Protein AF-A0A7K7GGV1-F1 (afdb_monomer_lite)

Organism: Erithacus rubecula (NCBI:txid37610)

pLDDT: mean 82.81, std 15.54, range [41.47, 95.69]

Structure (mmCIF, N/CA/C/O backbone):
data_AF-A0A7K7GGV1-F1
#
_entry.id   AF-A0A7K7GGV1-F1
#
loop_
_atom_site.group_PDB
_atom_site.id
_atom_site.type_symbol
_atom_site.label_atom_id
_atom_site.label_alt_id
_atom_site.label_comp_id
_atom_site.label_asym_id
_atom_site.label_entity_id
_atom_site.label_seq_id
_atom_site.pdbx_PDB_ins_code
_atom_site.Cartn_x
_atom_site.Cartn_y
_atom_site.Cartn_z
_atom_site.occupancy
_atom_site.B_iso_or_equiv
_atom_site.auth_seq_id
_atom_site.auth_comp_id
_atom_site.auth_asym_id
_atom_si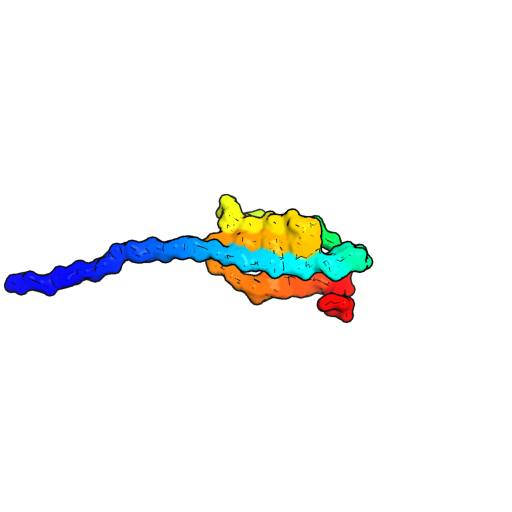te.auth_atom_id
_atom_site.pdbx_PDB_model_num
ATOM 1 N N . LEU A 1 1 ? -37.033 -0.788 49.233 1.00 42.41 1 LEU A N 1
ATOM 2 C CA . LEU A 1 1 ? -36.267 -1.973 48.783 1.00 42.41 1 LEU A CA 1
ATOM 3 C C . LEU A 1 1 ? -35.799 -1.746 47.347 1.00 42.41 1 LEU A C 1
ATOM 5 O O . LEU A 1 1 ? -36.623 -1.441 46.496 1.00 42.41 1 LEU A O 1
ATOM 9 N N . GLN A 1 2 ? -34.486 -1.809 47.111 1.00 47.03 2 GLN A N 1
ATOM 10 C CA . GLN A 1 2 ? -33.837 -1.653 45.804 1.00 47.03 2 GLN A CA 1
ATOM 11 C C . GLN A 1 2 ? -34.237 -2.741 44.804 1.00 47.03 2 GLN A C 1
ATOM 13 O O . GLN A 1 2 ? -34.271 -3.906 45.179 1.00 47.03 2 GLN A O 1
ATOM 18 N N . GLN A 1 3 ? -34.309 -2.382 43.518 1.00 43.34 3 GLN A N 1
ATOM 19 C CA . GLN A 1 3 ? -33.753 -3.218 42.447 1.00 43.34 3 GLN A CA 1
ATOM 20 C C . GLN A 1 3 ? -33.057 -2.332 41.398 1.00 43.34 3 GLN A C 1
ATOM 22 O O . GLN A 1 3 ? -33.677 -1.805 40.478 1.00 43.34 3 GLN A O 1
ATOM 27 N N . LYS A 1 4 ? -31.736 -2.156 41.547 1.00 46.59 4 LYS A N 1
ATOM 28 C CA . LYS A 1 4 ? -30.850 -1.706 40.464 1.00 46.59 4 LYS A CA 1
ATOM 29 C C . LYS A 1 4 ? -30.477 -2.935 39.632 1.00 46.59 4 LYS A C 1
ATOM 31 O O . LYS A 1 4 ? -29.811 -3.832 40.139 1.00 46.59 4 LYS A O 1
ATOM 36 N N . LYS A 1 5 ? -30.882 -2.968 38.360 1.00 41.47 5 LYS A N 1
ATOM 37 C CA . LYS A 1 5 ? -30.374 -3.939 37.378 1.00 41.47 5 LYS A CA 1
ATOM 38 C C . LYS A 1 5 ? -28.908 -3.606 37.052 1.00 41.47 5 LYS A C 1
ATOM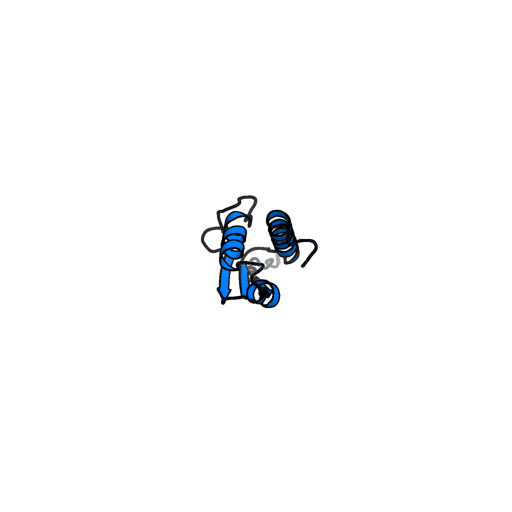 40 O O . LYS A 1 5 ? -28.619 -2.437 36.784 1.00 41.47 5 LYS A O 1
ATOM 45 N N . PRO A 1 6 ? -27.974 -4.573 37.056 1.00 41.56 6 PRO A N 1
ATOM 46 C CA . PRO A 1 6 ? -26.603 -4.314 36.643 1.00 41.56 6 PRO A CA 1
ATOM 47 C C . PRO A 1 6 ? -26.564 -4.108 35.125 1.00 41.56 6 PRO A C 1
ATOM 49 O O . PRO A 1 6 ? -26.931 -4.990 34.351 1.00 41.56 6 PRO A O 1
ATOM 52 N N . ALA A 1 7 ? -26.119 -2.928 34.691 1.00 43.97 7 ALA A N 1
ATOM 53 C CA . ALA A 1 7 ? -25.732 -2.700 33.307 1.00 43.97 7 ALA A CA 1
ATOM 54 C C . ALA A 1 7 ? -24.535 -3.608 32.993 1.00 43.97 7 ALA A C 1
ATOM 56 O O . ALA A 1 7 ? -23.476 -3.487 33.614 1.00 43.97 7 ALA A O 1
ATOM 57 N N . ALA A 1 8 ? -24.723 -4.540 32.059 1.00 45.31 8 ALA A N 1
ATOM 58 C CA . ALA A 1 8 ? -23.690 -5.459 31.612 1.00 45.31 8 ALA A CA 1
ATOM 59 C C . ALA A 1 8 ? -22.495 -4.674 31.042 1.00 45.31 8 ALA A C 1
ATOM 61 O O . ALA A 1 8 ? -22.515 -4.178 29.916 1.00 45.31 8 ALA A O 1
ATOM 62 N N . LYS A 1 9 ? -21.435 -4.557 31.845 1.00 46.03 9 LYS A N 1
ATOM 63 C CA . LYS A 1 9 ? -20.095 -4.220 31.371 1.00 46.03 9 LYS A CA 1
ATOM 64 C C . LYS A 1 9 ? -19.559 -5.401 30.562 1.00 46.03 9 LYS A C 1
ATOM 66 O O . LYS A 1 9 ? -19.580 -6.530 31.037 1.00 46.03 9 LYS A O 1
ATOM 71 N N . GLY A 1 10 ? -18.956 -5.104 29.412 1.00 47.44 10 GLY A N 1
ATOM 72 C CA . GLY A 1 10 ? -17.844 -5.915 28.914 1.00 47.44 10 GLY A CA 1
ATOM 73 C C . GLY A 1 10 ? -18.129 -6.836 27.734 1.00 47.44 10 GLY A C 1
ATOM 74 O O . GLY A 1 10 ? -17.791 -8.011 27.778 1.00 47.44 10 GLY A O 1
ATOM 75 N N . GLY A 1 11 ? -18.611 -6.295 26.617 1.00 47.25 11 GLY A N 1
ATOM 76 C CA . GLY A 1 11 ? -18.269 -6.880 25.323 1.00 47.25 11 GLY A CA 1
ATOM 77 C C . GLY A 1 11 ? -16.868 -6.416 24.931 1.00 47.25 11 GLY A C 1
ATOM 78 O O . GLY A 1 11 ? -16.732 -5.326 24.377 1.00 47.25 11 GLY A O 1
ATOM 79 N N . LYS A 1 12 ? -15.813 -7.197 25.213 1.00 54.38 12 LYS A N 1
ATOM 80 C CA . LYS A 1 12 ? -14.521 -7.017 24.524 1.00 54.38 12 LYS A CA 1
ATOM 81 C C . LYS A 1 12 ? -14.832 -7.115 23.029 1.00 54.38 12 LYS A C 1
ATOM 83 O O . LYS A 1 12 ? -15.096 -8.210 22.539 1.00 54.38 12 LYS A O 1
ATOM 88 N N . LYS A 1 13 ? -14.873 -5.978 22.318 1.00 57.56 13 LYS A N 1
ATOM 89 C CA . LYS A 1 13 ? -14.984 -5.955 20.854 1.00 57.56 13 LYS A CA 1
ATOM 90 C C . LYS A 1 13 ? -13.917 -6.913 20.335 1.00 57.56 13 LYS A C 1
ATOM 92 O O . LYS A 1 13 ? -12.733 -6.677 20.580 1.00 57.56 13 LYS A O 1
ATOM 97 N N . LYS A 1 14 ? -14.332 -8.009 19.687 1.00 61.91 14 LYS A N 1
ATOM 98 C CA . LYS A 1 14 ? -13.402 -8.888 18.970 1.00 61.91 14 LYS A CA 1
ATOM 99 C C . LYS A 1 14 ? -12.551 -7.976 18.092 1.00 61.91 14 LYS A C 1
ATOM 101 O O . LYS A 1 14 ? -13.118 -7.205 17.316 1.00 61.91 14 LYS A O 1
ATOM 106 N N . LYS A 1 15 ? -11.226 -8.016 18.266 1.00 64.81 15 LYS A N 1
ATOM 107 C CA . LYS A 1 15 ? -10.289 -7.341 17.363 1.00 64.81 15 LYS A CA 1
ATOM 108 C C . LYS A 1 15 ? -10.647 -7.804 15.954 1.00 64.81 15 LYS A C 1
ATOM 110 O O . LYS A 1 15 ? -10.504 -8.983 15.639 1.00 64.81 15 LYS A O 1
ATOM 115 N N . GLN A 1 16 ? -11.225 -6.909 15.160 1.00 76.62 16 GLN A N 1
ATOM 116 C CA . GLN A 1 16 ? -11.547 -7.211 13.777 1.00 76.62 16 GLN A CA 1
ATOM 117 C C . GLN A 1 16 ? -10.246 -7.145 12.998 1.00 76.62 16 GLN A C 1
ATOM 119 O O . GLN A 1 16 ? -9.666 -6.077 12.830 1.00 76.62 16 GLN A O 1
ATOM 124 N N . VAL A 1 17 ? -9.799 -8.311 12.551 1.00 85.56 17 VAL A N 1
ATOM 125 C CA . VAL A 1 17 ? -8.700 -8.424 11.605 1.00 85.56 17 VAL A CA 1
ATOM 126 C C . VAL A 1 17 ? -9.270 -8.131 10.222 1.00 85.56 17 VAL A C 1
ATOM 128 O O . VAL A 1 17 ? -10.125 -8.862 9.723 1.00 85.56 17 VAL A O 1
ATOM 131 N N . LEU A 1 18 ? -8.838 -7.028 9.623 1.00 90.75 18 LEU A N 1
ATOM 132 C CA . LEU A 1 18 ? -9.203 -6.635 8.267 1.00 90.75 18 LEU A CA 1
ATOM 133 C C . LEU A 1 18 ? -8.099 -7.095 7.321 1.00 90.75 18 LEU A C 1
ATOM 135 O O . LEU A 1 18 ? -6.925 -6.845 7.582 1.00 90.75 18 LEU A O 1
ATOM 139 N N . LYS A 1 19 ? -8.474 -7.743 6.219 1.00 93.19 19 LYS A N 1
ATOM 140 C CA . LYS A 1 19 ? -7.547 -8.218 5.190 1.00 93.19 19 LYS A CA 1
ATOM 141 C C . LYS A 1 19 ? -7.866 -7.535 3.868 1.00 93.19 19 LYS A C 1
ATOM 143 O O . LYS A 1 19 ? -9.005 -7.565 3.406 1.00 93.19 19 LYS A O 1
ATOM 148 N N . PHE A 1 20 ? -6.856 -6.936 3.256 1.00 93.75 20 PHE A N 1
ATOM 149 C CA . PHE A 1 20 ? -6.953 -6.272 1.965 1.00 93.75 20 PHE A CA 1
ATOM 150 C C . PHE A 1 20 ? -5.944 -6.887 1.012 1.00 93.75 20 PHE A C 1
ATOM 152 O O . PHE A 1 20 ? -4.765 -6.976 1.333 1.00 93.75 20 PHE A O 1
ATOM 159 N N . THR A 1 21 ? -6.400 -7.286 -0.167 1.00 93.00 21 THR A N 1
ATOM 160 C CA . THR A 1 21 ? -5.536 -7.786 -1.233 1.00 93.00 21 THR A CA 1
ATOM 161 C C . THR A 1 21 ? -5.434 -6.747 -2.341 1.00 93.00 21 THR A C 1
ATOM 163 O O . THR A 1 21 ? -6.418 -6.107 -2.726 1.00 93.00 21 THR A O 1
ATOM 166 N N . LEU A 1 22 ? -4.215 -6.559 -2.825 1.00 91.88 22 LEU A N 1
ATOM 167 C CA . LEU A 1 22 ? -3.864 -5.757 -3.983 1.00 91.88 22 LEU A CA 1
ATOM 168 C C . LEU A 1 22 ? -3.308 -6.709 -5.030 1.00 91.88 22 LEU A C 1
ATOM 170 O O . LEU A 1 22 ? -2.316 -7.395 -4.778 1.00 91.88 22 LEU A O 1
ATOM 174 N N . ASP A 1 23 ? -3.975 -6.763 -6.174 1.00 92.19 23 ASP A N 1
ATOM 175 C CA . ASP A 1 23 ? -3.501 -7.523 -7.318 1.00 92.19 23 ASP A CA 1
ATOM 176 C C . ASP A 1 23 ? -2.699 -6.593 -8.228 1.00 92.19 23 ASP A C 1
ATOM 178 O O . ASP A 1 23 ? -3.223 -5.590 -8.715 1.00 92.19 23 ASP A O 1
ATOM 182 N N . CYS A 1 24 ? -1.415 -6.895 -8.386 1.00 90.00 24 CYS A N 1
ATOM 183 C CA . CYS A 1 24 ? -0.484 -6.171 -9.241 1.00 90.00 24 CYS A CA 1
ATOM 184 C C . CYS A 1 24 ? 0.081 -7.097 -10.332 1.00 90.00 24 CYS A C 1
ATOM 186 O O . CYS A 1 24 ? 1.163 -6.835 -10.836 1.00 90.00 24 CYS A O 1
ATOM 188 N N . THR A 1 25 ? -0.620 -8.180 -10.690 1.00 90.50 25 THR A N 1
ATOM 189 C CA . THR A 1 25 ? -0.212 -9.140 -11.739 1.00 90.50 25 THR A CA 1
ATOM 190 C C . THR A 1 25 ? 0.139 -8.468 -13.060 1.00 90.50 25 THR A C 1
ATOM 192 O O . THR A 1 25 ? 1.304 -8.507 -13.437 1.00 90.50 25 THR A O 1
ATOM 195 N N . HIS A 1 26 ? -0.809 -7.774 -13.691 1.00 89.38 26 HIS A N 1
ATOM 196 C CA . HIS A 1 26 ? -0.590 -7.105 -14.981 1.00 89.38 26 HIS A CA 1
ATOM 197 C C . HIS A 1 26 ? 0.631 -6.161 -15.002 1.00 89.38 26 HIS A C 1
ATOM 199 O O . HIS A 1 26 ? 1.546 -6.404 -15.782 1.00 89.38 26 HIS A O 1
ATOM 205 N N . PRO A 1 27 ? 0.751 -5.152 -14.112 1.00 89.31 27 PRO A N 1
ATOM 206 C CA . PRO A 1 27 ? 1.887 -4.228 -14.168 1.00 89.31 27 PRO A CA 1
ATOM 207 C C . PRO A 1 27 ? 3.234 -4.865 -13.789 1.00 89.31 27 PRO A C 1
ATOM 209 O O . PRO A 1 27 ? 4.283 -4.325 -14.138 1.00 89.31 27 PRO A O 1
ATOM 212 N N . VAL A 1 28 ? 3.233 -5.974 -13.042 1.00 89.06 28 VAL A N 1
ATOM 213 C CA . VAL A 1 28 ? 4.463 -6.712 -12.707 1.00 89.06 28 VAL A CA 1
ATOM 214 C C . VAL A 1 28 ? 4.894 -7.602 -13.874 1.00 89.06 28 VAL A C 1
ATOM 216 O O . VAL A 1 28 ? 6.087 -7.699 -14.145 1.00 89.06 28 VAL A O 1
ATOM 219 N N . GLU A 1 29 ? 3.949 -8.231 -14.575 1.00 89.94 29 GLU A N 1
ATOM 220 C CA . GLU A 1 29 ? 4.215 -9.044 -15.770 1.00 89.94 29 GLU A CA 1
ATOM 221 C C . GLU A 1 29 ? 4.698 -8.190 -16.946 1.00 89.94 29 GLU A C 1
ATOM 223 O O . GLU A 1 29 ? 5.656 -8.569 -17.616 1.00 89.94 29 GLU A O 1
ATOM 228 N N . ASP A 1 30 ? 4.130 -6.995 -17.112 1.00 87.69 30 ASP A N 1
ATOM 229 C CA . ASP A 1 30 ? 4.571 -6.008 -18.105 1.00 87.69 30 ASP A CA 1
ATOM 230 C C . ASP A 1 30 ? 5.943 -5.383 -17.762 1.00 87.69 30 ASP A C 1
ATOM 232 O O . ASP A 1 30 ? 6.496 -4.608 -18.542 1.00 87.69 30 ASP A O 1
ATOM 236 N N . GLY A 1 31 ? 6.503 -5.681 -16.582 1.00 84.75 31 GLY A N 1
ATOM 237 C CA . GLY A 1 31 ? 7.810 -5.191 -16.132 1.00 84.75 31 GLY A CA 1
ATOM 238 C C . GLY A 1 31 ? 7.850 -3.706 -15.750 1.00 84.75 31 GLY A C 1
ATOM 239 O O . GLY A 1 31 ? 8.922 -3.171 -15.471 1.00 84.75 31 GLY A O 1
ATOM 240 N N . ILE A 1 32 ? 6.699 -3.028 -15.711 1.00 87.88 32 ILE A N 1
ATOM 241 C CA . ILE A 1 32 ? 6.593 -1.587 -15.429 1.00 87.88 32 ILE A CA 1
ATOM 242 C C . ILE A 1 32 ? 6.539 -1.263 -13.928 1.00 87.88 32 ILE A C 1
ATOM 244 O O . ILE A 1 32 ? 6.816 -0.132 -13.526 1.00 87.88 32 ILE A O 1
ATOM 248 N N . MET A 1 33 ? 6.174 -2.233 -13.084 1.00 87.62 33 MET A N 1
ATOM 249 C CA . MET A 1 33 ? 6.095 -2.088 -11.629 1.00 87.62 33 MET A CA 1
ATOM 250 C C . MET A 1 33 ? 6.873 -3.196 -10.922 1.00 87.62 33 MET A C 1
ATOM 252 O O . MET A 1 33 ? 6.699 -4.376 -11.207 1.00 87.62 33 MET A O 1
ATOM 256 N N . ASP A 1 34 ? 7.646 -2.818 -9.905 1.00 89.38 34 ASP A N 1
ATOM 257 C CA . ASP A 1 34 ? 8.276 -3.769 -8.992 1.00 89.38 34 ASP A CA 1
ATOM 258 C C . ASP A 1 34 ? 7.460 -3.915 -7.697 1.00 89.38 34 ASP A C 1
ATOM 260 O O . ASP A 1 34 ? 7.310 -2.972 -6.908 1.00 89.38 34 ASP A O 1
ATOM 264 N N . ALA A 1 35 ? 6.953 -5.127 -7.459 1.00 90.00 35 ALA A N 1
ATOM 265 C CA . ALA A 1 35 ? 6.205 -5.469 -6.256 1.00 90.00 35 ALA A CA 1
ATOM 266 C C . ALA A 1 35 ? 7.049 -5.369 -4.972 1.00 90.00 35 ALA A C 1
ATOM 268 O O . ALA A 1 35 ? 6.488 -5.067 -3.920 1.00 90.00 35 ALA A O 1
ATOM 269 N N . ALA A 1 36 ? 8.367 -5.597 -5.032 1.00 91.19 36 ALA A N 1
ATOM 270 C CA . ALA A 1 36 ? 9.247 -5.487 -3.866 1.00 91.19 36 ALA A CA 1
ATOM 271 C C . ALA A 1 36 ? 9.416 -4.021 -3.433 1.00 91.19 36 ALA A C 1
ATOM 273 O O . ALA A 1 36 ? 9.199 -3.678 -2.271 1.00 91.19 36 ALA A O 1
ATOM 274 N N . ASN A 1 37 ? 9.701 -3.128 -4.383 1.00 91.56 37 ASN A N 1
ATOM 275 C CA . ASN A 1 37 ? 9.747 -1.689 -4.123 1.00 91.56 37 ASN A CA 1
ATOM 276 C C . ASN A 1 37 ? 8.389 -1.145 -3.632 1.00 91.56 37 ASN A C 1
ATOM 278 O O . ASN A 1 37 ? 8.325 -0.291 -2.743 1.00 91.56 37 ASN A O 1
ATOM 282 N N . PHE A 1 38 ? 7.275 -1.644 -4.178 1.00 91.50 38 PHE A N 1
ATOM 283 C CA . PHE A 1 38 ? 5.950 -1.233 -3.717 1.00 91.50 38 PHE A CA 1
ATOM 284 C C . PHE A 1 38 ? 5.633 -1.726 -2.291 1.00 91.50 38 PHE A C 1
ATOM 286 O O . PHE A 1 38 ? 5.074 -0.968 -1.495 1.00 91.50 38 PHE A O 1
ATOM 293 N N . GLU A 1 39 ? 6.044 -2.944 -1.928 1.00 91.94 39 GLU A N 1
ATOM 294 C CA . GLU A 1 39 ? 5.968 -3.466 -0.556 1.00 91.94 39 GLU A CA 1
ATOM 295 C C . GLU A 1 39 ? 6.735 -2.569 0.430 1.00 91.94 39 GLU A C 1
ATOM 297 O O . GLU A 1 39 ? 6.161 -2.123 1.430 1.00 91.94 39 GLU A O 1
ATOM 302 N N . GLN A 1 40 ? 7.988 -2.225 0.117 1.00 91.94 40 GLN A N 1
ATOM 303 C CA . GLN A 1 40 ? 8.804 -1.335 0.946 1.00 91.94 40 GLN A CA 1
ATOM 304 C C . GLN A 1 40 ? 8.164 0.054 1.090 1.00 91.94 40 GLN A C 1
ATOM 306 O O . GLN A 1 40 ? 8.064 0.601 2.192 1.00 91.94 40 GLN A O 1
ATOM 311 N N . PHE A 1 41 ? 7.634 0.609 -0.004 1.00 93.25 41 PHE A N 1
ATOM 312 C CA . PHE A 1 41 ? 6.918 1.881 0.037 1.00 93.25 41 PHE A CA 1
ATOM 313 C C . PHE A 1 41 ? 5.715 1.839 0.988 1.00 93.25 41 PHE A C 1
ATOM 315 O O . PHE A 1 41 ? 5.455 2.809 1.704 1.00 93.25 41 PHE A O 1
ATOM 322 N N . LEU A 1 42 ? 4.958 0.739 1.008 1.00 92.62 42 LEU A N 1
ATOM 323 C CA . LEU A 1 42 ? 3.836 0.589 1.931 1.00 92.62 42 LEU A CA 1
ATOM 324 C C . LEU A 1 42 ? 4.314 0.496 3.385 1.00 92.62 42 LEU A C 1
ATOM 326 O O . LEU A 1 42 ? 3.731 1.172 4.234 1.00 92.62 42 LEU A O 1
ATOM 330 N N . GLN A 1 43 ? 5.385 -0.250 3.670 1.00 90.56 43 GLN A N 1
ATOM 331 C CA . GLN A 1 43 ? 5.966 -0.341 5.017 1.00 90.56 43 GLN A CA 1
ATOM 332 C C . GLN A 1 43 ? 6.373 1.039 5.561 1.00 90.56 43 GLN A C 1
ATOM 334 O O . GLN A 1 43 ? 6.048 1.387 6.697 1.00 90.56 43 GLN A O 1
ATOM 339 N N . GLU A 1 44 ? 7.006 1.871 4.734 1.00 91.62 44 GLU A N 1
ATOM 340 C CA . GLU A 1 44 ? 7.467 3.203 5.138 1.00 91.62 44 GLU A CA 1
ATOM 341 C C . GLU A 1 44 ? 6.331 4.235 5.238 1.00 91.62 44 GLU A C 1
ATOM 343 O O . GLU A 1 44 ? 6.377 5.162 6.053 1.00 91.62 44 GLU A O 1
ATOM 348 N N . ARG A 1 45 ? 5.306 4.131 4.381 1.00 92.44 45 ARG A N 1
ATOM 349 C CA . ARG A 1 45 ? 4.295 5.193 4.204 1.00 92.44 45 ARG A CA 1
ATOM 350 C C . ARG A 1 45 ? 2.978 4.934 4.910 1.00 92.44 45 ARG A C 1
ATOM 352 O O . ARG A 1 45 ? 2.217 5.895 5.089 1.00 92.44 45 ARG A O 1
ATOM 359 N N . ILE A 1 46 ? 2.697 3.696 5.309 1.00 91.88 46 ILE A N 1
ATOM 360 C CA . ILE A 1 46 ? 1.551 3.400 6.164 1.00 91.88 46 ILE A CA 1
ATOM 361 C C . ILE A 1 46 ? 1.757 4.075 7.518 1.00 91.88 46 ILE A C 1
ATOM 363 O O . ILE A 1 46 ? 2.797 3.958 8.163 1.00 91.88 46 ILE A O 1
ATOM 367 N N . LYS A 1 47 ? 0.729 4.813 7.934 1.00 90.00 47 LYS A N 1
ATOM 368 C CA . LYS A 1 47 ? 0.657 5.452 9.238 1.00 90.00 47 LYS A CA 1
ATOM 369 C C . LYS A 1 47 ? -0.267 4.669 10.149 1.00 90.00 47 LYS A C 1
ATOM 371 O O . LYS A 1 47 ? -1.430 4.456 9.809 1.00 90.00 47 LYS A O 1
ATOM 376 N N . VAL A 1 48 ? 0.228 4.340 11.335 1.00 87.75 48 VAL A N 1
ATOM 377 C CA . VAL A 1 48 ? -0.572 3.800 12.435 1.00 87.75 48 VAL A CA 1
ATOM 378 C C . VAL A 1 48 ? -0.615 4.864 13.526 1.00 87.75 48 VAL A C 1
ATOM 380 O O . VAL A 1 48 ? 0.421 5.356 13.969 1.00 87.75 48 VAL A O 1
ATOM 383 N N . ASN A 1 49 ? -1.821 5.289 13.914 1.00 84.44 49 ASN A N 1
ATOM 384 C CA . ASN A 1 49 ? -2.033 6.336 14.923 1.00 84.44 49 ASN A CA 1
ATOM 385 C C . ASN A 1 49 ? -1.236 7.640 14.660 1.00 84.44 49 ASN A C 1
ATOM 387 O O . ASN A 1 49 ? -0.670 8.244 15.567 1.00 84.44 49 ASN A O 1
ATOM 391 N N . GLY A 1 50 ? -1.125 8.039 13.387 1.00 83.88 50 GLY A N 1
ATOM 392 C CA . GLY A 1 50 ? -0.415 9.254 12.962 1.00 83.88 50 GLY A CA 1
ATOM 393 C C . GLY A 1 50 ? 1.097 9.106 12.747 1.00 83.88 50 GLY A C 1
ATOM 394 O O . GLY A 1 50 ? 1.691 9.988 12.125 1.00 83.88 50 GLY A O 1
ATOM 395 N N . LYS A 1 51 ? 1.716 7.992 13.160 1.00 85.19 51 LYS A N 1
ATOM 396 C CA . LYS A 1 51 ? 3.157 7.733 12.986 1.00 85.19 51 LYS A CA 1
ATOM 397 C C . LYS A 1 51 ? 3.415 6.826 11.780 1.00 85.19 51 LYS A C 1
ATOM 399 O O . LYS A 1 51 ? 2.778 5.786 11.650 1.00 85.19 51 LYS A O 1
ATOM 404 N N . ALA A 1 52 ? 4.318 7.246 10.892 1.00 83.69 52 ALA A N 1
ATOM 405 C CA . ALA A 1 52 ? 4.760 6.476 9.723 1.00 83.69 52 ALA A CA 1
ATOM 406 C C . ALA A 1 52 ? 5.957 5.578 10.077 1.00 83.69 52 ALA A C 1
ATOM 408 O O . ALA A 1 52 ? 6.660 5.872 11.042 1.00 83.69 52 ALA A O 1
ATOM 409 N N . GLY A 1 53 ? 6.187 4.506 9.313 1.00 73.94 53 GLY A N 1
ATOM 410 C CA . GLY A 1 53 ? 7.360 3.629 9.463 1.00 73.94 53 GLY A CA 1
ATOM 411 C C . GLY A 1 53 ? 7.382 2.769 10.732 1.00 73.94 53 GLY A C 1
ATOM 412 O O . GLY A 1 53 ? 8.286 1.965 10.920 1.00 73.94 53 GLY A O 1
ATOM 413 N N . ASN A 1 54 ? 6.375 2.900 11.596 1.00 78.88 54 ASN A N 1
ATOM 414 C CA . ASN A 1 54 ? 6.176 2.036 12.747 1.00 78.88 54 ASN A CA 1
ATOM 415 C C . ASN A 1 54 ? 4.812 1.362 12.606 1.00 78.88 54 ASN A C 1
ATOM 417 O O . ASN A 1 54 ? 3.788 1.923 13.000 1.00 78.88 54 ASN A O 1
ATOM 421 N N . LEU A 1 55 ? 4.802 0.149 12.045 1.00 78.88 55 LEU A N 1
ATOM 422 C CA . LEU A 1 55 ? 3.609 -0.685 11.834 1.00 78.88 55 LEU A CA 1
ATOM 423 C C . LEU A 1 55 ? 2.979 -1.197 13.153 1.00 78.88 55 LEU A C 1
ATOM 425 O O . LEU A 1 55 ? 2.229 -2.174 13.170 1.00 78.88 55 LEU A O 1
ATOM 429 N N . GLY A 1 56 ? 3.279 -0.535 14.275 1.00 65.38 56 GLY A N 1
ATOM 430 C CA . GLY A 1 56 ? 2.691 -0.778 15.585 1.00 65.38 56 GLY A CA 1
ATOM 431 C C . GLY A 1 56 ? 3.135 -2.087 16.229 1.00 65.38 56 GLY A C 1
ATOM 432 O O . GLY A 1 56 ? 2.357 -2.653 16.984 1.00 65.38 56 GLY A O 1
ATOM 433 N N . GLY A 1 57 ? 4.333 -2.594 15.913 1.00 72.56 57 GLY A N 1
ATOM 434 C CA . GLY A 1 57 ? 4.827 -3.867 16.457 1.00 72.56 57 GLY A CA 1
ATOM 435 C C . GLY A 1 57 ? 4.074 -5.103 15.947 1.00 72.56 57 GLY A C 1
ATOM 436 O O . GLY A 1 57 ? 3.892 -6.051 16.702 1.00 72.56 57 GLY A O 1
ATOM 437 N N . GLY A 1 58 ? 3.602 -5.081 14.694 1.00 74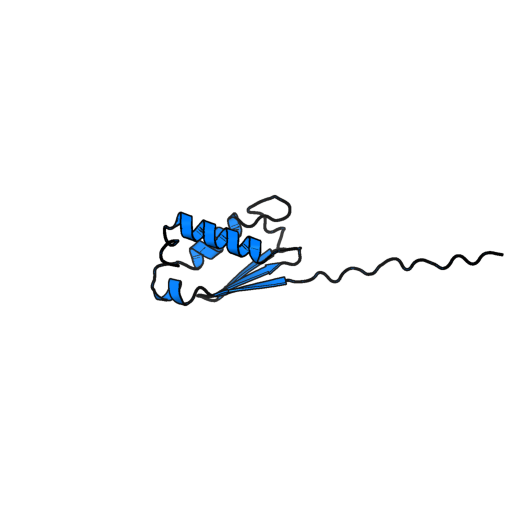.12 58 GLY A N 1
ATOM 438 C CA . GLY A 1 58 ? 2.886 -6.204 14.063 1.00 74.12 58 GLY A CA 1
ATOM 439 C C . GLY A 1 58 ? 1.369 -6.025 13.960 1.00 74.12 58 GLY A C 1
ATOM 440 O O . GLY A 1 58 ? 0.671 -6.920 13.502 1.00 74.12 58 GLY A O 1
ATOM 441 N N . VAL A 1 59 ? 0.844 -4.857 14.340 1.00 85.50 59 VAL A N 1
ATOM 442 C CA . VAL A 1 59 ? -0.589 -4.528 14.233 1.00 85.50 59 VAL A CA 1
ATOM 443 C C . VAL A 1 59 ? -1.056 -4.424 12.777 1.00 85.50 59 VAL A C 1
ATOM 445 O O . VAL A 1 59 ? -2.218 -4.713 12.475 1.00 85.50 59 VAL A O 1
ATOM 448 N N . VAL A 1 60 ? -0.167 -3.978 11.887 1.00 88.62 60 VAL A N 1
ATOM 449 C CA . VAL A 1 60 ? -0.357 -4.035 10.437 1.00 88.62 60 VAL A CA 1
ATOM 450 C C . VAL A 1 60 ? 0.744 -4.910 9.857 1.00 88.62 60 VAL A C 1
ATOM 452 O O . VAL A 1 60 ? 1.922 -4.598 10.015 1.00 88.62 60 VAL A O 1
ATOM 455 N N . THR A 1 61 ? 0.364 -5.985 9.177 1.00 90.44 61 THR A N 1
ATOM 456 C CA . THR A 1 61 ? 1.285 -6.861 8.455 1.00 90.44 61 THR A CA 1
ATOM 457 C C . THR A 1 61 ? 1.079 -6.702 6.958 1.00 90.44 61 THR A C 1
ATOM 459 O O . THR A 1 61 ? -0.037 -6.491 6.474 1.00 90.44 61 THR A O 1
ATOM 462 N N . ILE A 1 62 ? 2.182 -6.746 6.222 1.00 91.50 62 ILE A N 1
ATOM 463 C CA . ILE A 1 62 ? 2.201 -6.672 4.766 1.00 91.50 62 ILE A CA 1
ATOM 464 C C . ILE A 1 62 ? 2.924 -7.928 4.303 1.00 91.50 62 ILE A C 1
ATOM 466 O O . ILE A 1 62 ? 4.026 -8.201 4.766 1.00 91.50 62 ILE A O 1
ATOM 470 N N . GLU A 1 63 ? 2.287 -8.691 3.429 1.00 92.00 63 GLU A N 1
ATOM 471 C CA . GLU A 1 63 ? 2.827 -9.921 2.863 1.00 92.00 63 GLU A CA 1
ATOM 472 C C . GLU A 1 63 ? 2.803 -9.825 1.342 1.00 92.00 63 GLU A C 1
ATOM 474 O O . GLU A 1 63 ? 1.788 -9.450 0.746 1.00 92.00 63 GLU A O 1
ATOM 479 N N . ARG A 1 64 ? 3.909 -10.203 0.702 1.00 92.25 64 ARG A N 1
ATOM 480 C CA . ARG A 1 64 ? 4.017 -10.273 -0.754 1.00 92.25 64 ARG A CA 1
ATOM 481 C C . ARG A 1 64 ? 3.963 -11.721 -1.229 1.00 92.25 64 ARG A C 1
ATOM 483 O O . ARG A 1 64 ? 4.770 -12.559 -0.845 1.00 92.25 64 ARG A O 1
ATOM 490 N N . SER A 1 65 ? 3.043 -11.996 -2.143 1.00 91.06 65 SER A N 1
ATOM 491 C CA . SER A 1 65 ? 2.909 -13.256 -2.875 1.00 91.06 65 SER A CA 1
ATOM 492 C C . SER A 1 65 ? 3.197 -13.004 -4.356 1.00 91.06 65 SER A C 1
ATOM 494 O O . SER A 1 65 ? 2.284 -12.969 -5.181 1.00 91.06 65 SER A O 1
ATOM 496 N N . LYS A 1 66 ? 4.480 -12.779 -4.674 1.00 85.19 66 LYS A N 1
ATOM 497 C CA . LYS A 1 66 ? 5.018 -12.440 -6.006 1.00 85.19 66 LYS A CA 1
ATOM 498 C C . LYS A 1 66 ? 4.407 -11.163 -6.603 1.00 85.19 66 LYS A C 1
ATOM 500 O O . LYS A 1 66 ? 5.000 -10.101 -6.449 1.00 85.19 66 LYS A O 1
ATOM 505 N N . SER A 1 67 ? 3.220 -11.257 -7.196 1.00 88.31 67 SER A N 1
ATOM 506 C CA . SER A 1 67 ? 2.503 -10.140 -7.831 1.00 88.31 67 SER A CA 1
ATOM 507 C C . SER A 1 67 ? 1.291 -9.659 -7.027 1.00 88.31 67 SER A C 1
ATOM 509 O O . SER A 1 67 ? 0.626 -8.703 -7.415 1.00 88.31 67 SER A O 1
ATOM 511 N N . LYS A 1 68 ? 0.977 -10.315 -5.905 1.00 91.88 68 LYS A N 1
ATOM 512 C CA . LYS A 1 68 ? -0.111 -9.922 -5.002 1.00 91.88 68 LYS A CA 1
ATOM 513 C C . LYS A 1 68 ? 0.458 -9.416 -3.688 1.00 91.88 68 LYS A C 1
ATOM 515 O O . LYS A 1 68 ? 1.345 -10.046 -3.122 1.00 91.88 68 LYS A O 1
ATOM 520 N N . ILE A 1 69 ? -0.078 -8.311 -3.185 1.00 93.88 69 ILE A N 1
ATOM 521 C CA . ILE A 1 69 ? 0.265 -7.780 -1.864 1.00 93.88 69 ILE A CA 1
ATOM 522 C C . ILE A 1 69 ? -0.958 -7.885 -0.966 1.00 93.88 69 ILE A C 1
ATOM 524 O O . ILE A 1 69 ? -2.044 -7.411 -1.299 1.00 93.88 69 ILE A O 1
ATOM 528 N N . THR A 1 70 ? -0.773 -8.497 0.193 1.00 94.00 70 THR A N 1
ATOM 529 C CA . THR A 1 70 ? -1.793 -8.641 1.222 1.00 94.00 70 THR A CA 1
ATOM 530 C C . THR A 1 70 ? -1.447 -7.726 2.383 1.00 94.00 70 THR A C 1
ATOM 532 O O . THR A 1 70 ? -0.362 -7.815 2.942 1.00 94.00 70 THR A O 1
ATOM 535 N N . VAL A 1 71 ? -2.374 -6.851 2.761 1.00 93.19 71 VAL A N 1
ATOM 536 C CA . VAL A 1 71 ? -2.268 -6.000 3.946 1.00 93.19 71 VAL A CA 1
ATOM 537 C C . VAL A 1 71 ? -3.299 -6.470 4.956 1.00 93.19 71 VAL A C 1
ATOM 539 O O . VAL A 1 71 ? -4.502 -6.414 4.691 1.00 93.19 71 VAL A O 1
ATOM 542 N N . THR A 1 72 ? -2.831 -6.914 6.113 1.00 92.06 72 THR A N 1
ATOM 543 C CA . THR A 1 72 ? -3.678 -7.336 7.225 1.00 92.06 72 THR A CA 1
ATOM 544 C C . THR A 1 72 ? -3.530 -6.337 8.363 1.00 92.06 72 THR A C 1
ATOM 546 O O . THR A 1 72 ? -2.424 -5.921 8.688 1.00 92.06 72 THR A O 1
ATOM 549 N N . SER A 1 73 ? -4.635 -5.911 8.968 1.00 91.38 73 SER A N 1
ATOM 550 C CA . SER A 1 73 ? -4.625 -4.932 10.055 1.00 91.38 73 SER A CA 1
ATOM 551 C C . SER A 1 73 ? -5.587 -5.317 11.170 1.00 91.38 73 SER A C 1
ATOM 553 O O . SER A 1 73 ? -6.757 -5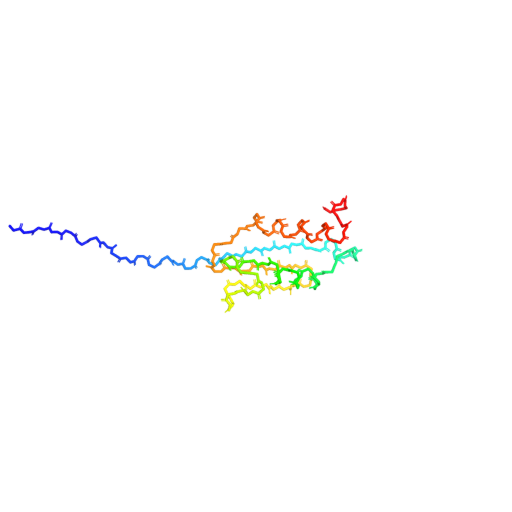.587 10.905 1.00 91.38 73 SER A O 1
ATOM 555 N N . GLU A 1 74 ? -5.134 -5.254 12.419 1.00 87.81 74 GLU A N 1
ATOM 556 C CA . GLU A 1 74 ? -5.987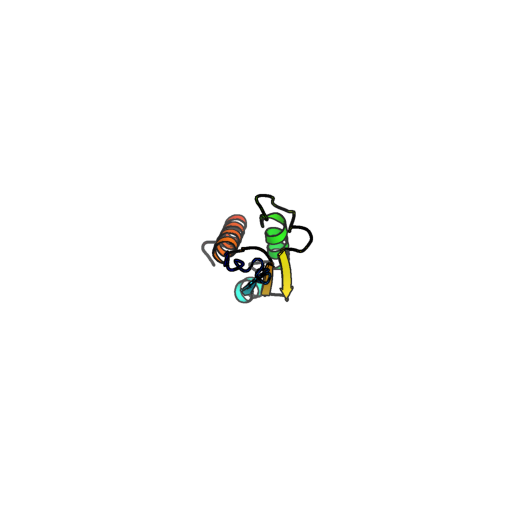 -5.465 13.602 1.00 87.81 74 GLU A CA 1
ATOM 557 C C . GLU A 1 74 ? -6.681 -4.185 14.099 1.00 87.81 74 GLU A C 1
ATOM 559 O O . GLU A 1 74 ? -7.564 -4.226 14.960 1.00 87.81 74 GLU A O 1
ATOM 564 N N . VAL A 1 75 ? -6.242 -3.032 13.593 1.00 86.88 75 VAL A N 1
ATOM 565 C CA . VAL A 1 75 ? -6.789 -1.703 13.895 1.00 86.88 75 VAL A CA 1
ATOM 566 C C . VAL A 1 75 ? -7.669 -1.207 12.752 1.00 86.88 75 VAL A C 1
ATOM 568 O O . VAL A 1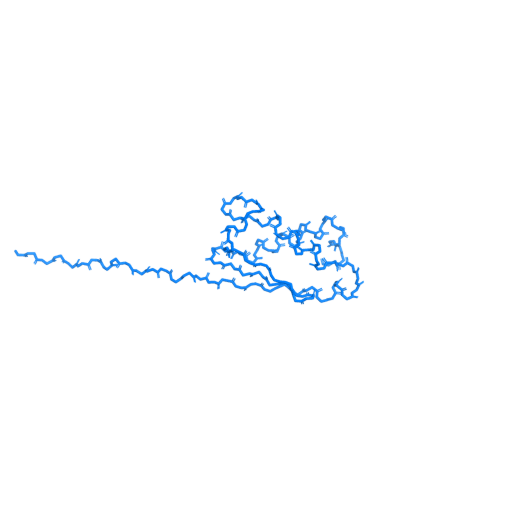 75 ? -7.545 -1.702 11.630 1.00 86.88 75 VAL A O 1
ATOM 571 N N . PRO A 1 76 ? -8.529 -0.199 12.995 1.00 87.31 76 PRO A N 1
ATOM 572 C CA . PRO A 1 76 ? -9.313 0.423 11.939 1.00 87.31 76 PRO A CA 1
ATOM 573 C C . PRO A 1 76 ? -8.421 0.914 10.791 1.00 87.31 76 PRO A C 1
ATOM 575 O O . PRO A 1 76 ? -7.705 1.908 10.907 1.00 87.31 76 PRO A O 1
ATOM 578 N N . PHE A 1 77 ? -8.485 0.205 9.669 1.00 88.81 77 PHE A N 1
ATOM 579 C CA . PHE A 1 77 ? -7.763 0.509 8.443 1.00 88.81 77 PHE A CA 1
ATOM 580 C C . PHE A 1 77 ? -8.756 0.524 7.288 1.00 88.81 77 PHE A C 1
ATOM 582 O O . PHE A 1 77 ? -9.703 -0.261 7.248 1.00 88.81 77 PHE A O 1
ATOM 589 N N . SER A 1 78 ? -8.567 1.437 6.339 1.00 90.69 78 SER A N 1
ATOM 590 C CA . SER A 1 78 ? -9.513 1.612 5.239 1.00 90.69 78 SER A CA 1
ATOM 591 C C . SER A 1 78 ? -8.880 1.282 3.894 1.00 90.69 78 SER A C 1
ATOM 593 O O . SER A 1 78 ? -7.777 1.728 3.574 1.00 90.69 78 SER A O 1
ATOM 595 N N . LYS A 1 79 ? -9.644 0.600 3.031 1.00 92.12 79 LYS A N 1
ATOM 596 C CA . LYS A 1 79 ? -9.262 0.378 1.626 1.00 92.12 79 LYS A CA 1
ATOM 597 C C . LYS A 1 79 ? -9.015 1.699 0.884 1.00 92.12 79 LYS A C 1
ATOM 599 O O . LYS A 1 79 ? -8.174 1.770 -0.008 1.00 92.12 79 LYS A O 1
ATOM 604 N N . ARG A 1 80 ? -9.708 2.776 1.279 1.00 95.19 80 ARG A N 1
ATOM 605 C CA . ARG A 1 80 ? -9.503 4.131 0.739 1.00 95.19 80 ARG A CA 1
ATOM 606 C C . ARG A 1 80 ? -8.091 4.648 1.017 1.00 95.19 80 ARG A C 1
ATOM 608 O O . ARG A 1 80 ? -7.498 5.260 0.132 1.00 95.19 80 ARG A O 1
ATOM 615 N N . TYR A 1 81 ? -7.544 4.388 2.203 1.00 94.25 81 TYR A N 1
ATOM 616 C CA . TYR A 1 81 ? -6.179 4.790 2.530 1.00 94.25 81 TYR A CA 1
ATOM 617 C C . TYR A 1 81 ? -5.150 4.027 1.686 1.00 94.25 81 TYR A C 1
ATOM 619 O O . TYR A 1 81 ? -4.239 4.635 1.123 1.00 94.25 81 TYR A O 1
ATOM 627 N N . LEU A 1 82 ? -5.366 2.727 1.477 1.00 93.94 82 LEU A N 1
ATOM 628 C CA . LEU A 1 82 ? -4.534 1.918 0.585 1.00 93.94 82 LEU A CA 1
ATOM 629 C C . LEU A 1 82 ? -4.605 2.400 -0.879 1.00 93.94 82 LEU A C 1
ATOM 631 O O . LEU A 1 82 ? -3.581 2.516 -1.552 1.00 93.94 82 LEU A O 1
ATOM 635 N N . LYS A 1 83 ? -5.796 2.798 -1.354 1.00 94.50 83 LYS A N 1
ATOM 636 C CA . LYS A 1 83 ? -5.988 3.446 -2.668 1.00 94.50 83 LYS A CA 1
ATOM 637 C C . LYS A 1 83 ? -5.246 4.786 -2.782 1.00 94.50 83 LYS A C 1
ATOM 639 O O . LYS A 1 83 ? -4.754 5.147 -3.847 1.00 94.50 83 LYS A O 1
ATOM 644 N N . TYR A 1 84 ? -5.175 5.555 -1.700 1.00 95.69 84 TYR A N 1
ATOM 645 C CA . TYR A 1 84 ? -4.393 6.790 -1.685 1.00 95.69 84 TYR A CA 1
ATOM 646 C C . TYR A 1 84 ? -2.892 6.500 -1.816 1.00 95.69 84 TYR A C 1
ATOM 648 O O . TYR A 1 84 ? -2.216 7.135 -2.627 1.00 95.69 84 TYR A O 1
ATOM 656 N N . LEU A 1 85 ? -2.375 5.531 -1.055 1.00 94.56 85 LEU A N 1
ATOM 657 C CA . LEU A 1 85 ? -0.955 5.176 -1.072 1.00 94.56 85 LEU A CA 1
ATOM 658 C C . LEU A 1 85 ? -0.518 4.596 -2.423 1.00 94.56 85 LEU A C 1
ATOM 660 O O . LEU A 1 85 ? 0.493 5.040 -2.958 1.00 94.56 85 LEU A O 1
ATOM 664 N N . THR A 1 86 ? -1.311 3.703 -3.019 1.00 93.00 86 THR A N 1
ATOM 665 C CA . THR A 1 86 ? -1.085 3.192 -4.389 1.00 93.00 86 THR A CA 1
ATOM 666 C C . THR A 1 86 ? -1.017 4.333 -5.406 1.00 93.00 86 THR A C 1
ATOM 668 O O . THR A 1 86 ? -0.014 4.480 -6.096 1.00 93.00 86 THR A O 1
ATOM 671 N N . LYS A 1 87 ? -2.005 5.241 -5.436 1.00 93.50 87 LYS A N 1
ATOM 672 C CA . LYS A 1 87 ? -1.975 6.418 -6.329 1.00 93.50 87 LYS A CA 1
ATOM 673 C C . LYS A 1 87 ? -0.784 7.345 -6.088 1.00 93.50 87 LYS A C 1
ATOM 675 O O . LYS A 1 87 ? -0.375 8.061 -7.005 1.00 93.50 87 LYS A O 1
ATOM 680 N N . LYS A 1 88 ? -0.276 7.402 -4.855 1.00 94.94 88 LYS A N 1
ATOM 681 C CA . LYS A 1 88 ? 0.914 8.179 -4.498 1.00 94.94 88 LYS A CA 1
ATOM 682 C C . LYS A 1 88 ? 2.186 7.521 -5.029 1.00 94.94 88 LYS A C 1
ATOM 684 O O . LYS A 1 88 ? 3.039 8.231 -5.550 1.00 94.94 88 LYS A O 1
ATOM 689 N N . TYR A 1 89 ? 2.280 6.196 -4.940 1.00 93.62 89 TYR A N 1
ATOM 690 C CA . TYR A 1 89 ? 3.364 5.412 -5.528 1.00 93.62 89 TYR A CA 1
ATOM 691 C C . TYR A 1 89 ? 3.375 5.531 -7.056 1.00 93.62 89 TYR A C 1
ATOM 693 O O . TYR A 1 89 ? 4.391 5.913 -7.626 1.00 93.62 89 TYR A O 1
ATOM 701 N N . LEU A 1 90 ? 2.223 5.342 -7.712 1.00 92.12 90 LEU A N 1
ATOM 702 C CA . LEU A 1 90 ? 2.104 5.469 -9.170 1.00 92.12 90 LEU A CA 1
ATOM 703 C C . LEU A 1 90 ? 2.539 6.852 -9.666 1.00 92.12 90 LEU A C 1
ATOM 705 O O . LEU A 1 90 ? 3.242 6.953 -10.664 1.00 92.12 90 LEU A O 1
ATOM 709 N N . LYS A 1 91 ? 2.191 7.930 -8.946 1.00 92.69 91 LYS A N 1
ATOM 710 C CA . LYS A 1 91 ? 2.657 9.274 -9.316 1.00 92.69 91 LYS A CA 1
ATOM 711 C C . LYS A 1 91 ? 4.163 9.454 -9.116 1.00 92.69 91 LYS A C 1
ATOM 713 O O . LYS A 1 91 ? 4.773 10.145 -9.917 1.00 92.69 91 LYS A O 1
ATOM 718 N N . LYS A 1 92 ? 4.753 8.854 -8.075 1.00 91.69 92 LYS A N 1
ATOM 719 C CA . LYS A 1 92 ? 6.202 8.923 -7.817 1.00 91.69 92 LYS A CA 1
ATOM 720 C C . LYS A 1 92 ? 7.009 8.238 -8.928 1.00 91.69 92 LYS A C 1
ATOM 722 O O . LYS A 1 92 ? 8.083 8.719 -9.256 1.00 91.69 92 LYS A O 1
ATOM 727 N N . ASN A 1 93 ? 6.469 7.167 -9.509 1.00 90.19 93 ASN A N 1
ATOM 728 C CA . ASN A 1 93 ? 7.111 6.399 -10.580 1.00 90.19 93 ASN A CA 1
ATOM 729 C C . ASN A 1 93 ? 6.612 6.769 -11.989 1.00 90.19 93 ASN A C 1
ATOM 731 O O . ASN A 1 93 ? 6.906 6.058 -12.937 1.00 90.19 93 ASN A O 1
ATOM 735 N N . ASN A 1 94 ? 5.841 7.856 -12.136 1.00 89.06 94 ASN A N 1
ATOM 736 C CA . ASN A 1 94 ? 5.266 8.304 -13.415 1.00 89.06 94 ASN A CA 1
ATOM 737 C C . ASN A 1 94 ? 4.369 7.275 -14.143 1.00 89.06 94 ASN A C 1
ATOM 739 O O . ASN A 1 94 ? 4.134 7.394 -15.338 1.00 89.06 94 ASN A O 1
ATOM 743 N N . LEU A 1 95 ? 3.786 6.316 -13.419 1.00 88.69 95 LEU A N 1
ATOM 744 C CA . LEU A 1 95 ? 2.916 5.261 -13.968 1.00 88.69 95 LEU A CA 1
ATOM 745 C C . LEU A 1 95 ? 1.430 5.654 -14.012 1.00 88.69 95 LEU A C 1
ATOM 747 O O . LEU A 1 95 ? 0.572 4.837 -14.317 1.00 88.69 95 LEU A O 1
ATOM 751 N N . ARG A 1 96 ? 1.096 6.892 -13.636 1.00 86.38 96 ARG A N 1
ATOM 752 C CA . ARG A 1 96 ? -0.288 7.294 -13.337 1.00 86.38 96 ARG A CA 1
ATOM 753 C C . ARG A 1 96 ? -1.203 7.399 -14.554 1.00 86.38 96 ARG A C 1
ATOM 755 O O . ARG A 1 96 ? -2.411 7.316 -14.384 1.00 86.38 96 ARG A O 1
ATOM 762 N N . ASP A 1 97 ? -0.624 7.654 -15.718 1.00 86.06 97 ASP A N 1
ATOM 763 C CA . ASP A 1 97 ? -1.376 7.830 -16.963 1.00 86.06 97 ASP A CA 1
ATOM 764 C C . ASP A 1 97 ? -1.540 6.494 -17.709 1.00 86.06 97 ASP A C 1
ATOM 766 O O . ASP A 1 97 ? -2.351 6.390 -18.621 1.00 86.06 97 ASP A O 1
ATOM 770 N N . TRP A 1 98 ? -0.805 5.465 -17.272 1.00 79.56 98 TRP A N 1
ATOM 771 C CA . TRP A 1 98 ? -0.793 4.122 -17.849 1.00 79.56 98 TRP A CA 1
ATOM 772 C C . TRP A 1 98 ? -1.603 3.103 -17.023 1.00 79.56 98 TRP A C 1
ATOM 774 O O . TRP A 1 98 ? -1.965 2.061 -17.563 1.00 79.56 98 TRP A O 1
ATOM 784 N N . LEU A 1 99 ? -1.881 3.387 -15.736 1.00 80.50 99 LEU A N 1
ATOM 785 C CA . LEU A 1 99 ? -2.476 2.455 -14.757 1.00 80.50 99 LEU A CA 1
ATOM 786 C C . LEU A 1 99 ? -3.648 3.026 -13.939 1.00 80.50 99 LEU A C 1
ATOM 788 O O . LEU A 1 99 ? -3.529 4.166 -13.426 1.00 80.50 99 LEU A O 1
#

Secondary structure (DSSP, 8-state):
---PPPP----------EEEEEE-HHHHHTTS--HHHHHHHHHHH-EETTEES--TTTTEEEEEETTEEEEEESS---HHHHHHHHHHHHHHTT-TTT-

Sequence (99 aa):
LQQKKPAAKGGKKKKQVLKFTLDCTHPVEDGIMDAANFEQFLQERIKVNGKAGNLGGGVVTIERSKSKITVTSEVPFSKRYLKYLTKKYLKKNNLRDWL

InterPro domains:
  IPR002671 Large ribosomal subunit protein eL22 [PF01776] (15-99)
  IPR002671 Large ribosomal subunit protein eL22 [PTHR10064] (4-99)
  IPR038526 Large ribosomal subunit protein eL22 superfamily [G3DSA:3.30.1360.210] (7-99)

Foldseek 3Di:
DDDDDDDDDDDPPPQDKDKDKDAQPVCVVVVLDDPVVLQVLCCQADDDPNDGNCCPPPQWDWDDPRRMIMIIHSDDDDPVVVVVSVCVVCVVSVNNVVD

Radius of gyration: 19.23 Å; chains: 1; bounding box: 46×22×67 Å